Protein AF-A0A6I3GLB9-F1 (afdb_monomer_lite)

Foldseek 3Di:
DDDPDDPDPVVVVVVLVVLLVQWDWDDPPVQQWIWTDRFHQIWIWRDPPPPFAIEIEQCFFLSSVVVSLVVNVVVVGDQYEYEYPAFACRRCLNVVVSVVVVYQAAYDPCLVVLQVQDFDDDDDPVNCVVCVVVSVPTDDDPVSVVRSVVSCVAGTPDPSHHHDPVDVVSRHDPND

Structure (mmCIF, N/CA/C/O backbone):
data_AF-A0A6I3GLB9-F1
#
_entry.id   AF-A0A6I3GLB9-F1
#
loop_
_atom_site.group_PDB
_atom_site.id
_atom_site.type_symbol
_atom_site.label_atom_id
_atom_site.label_alt_id
_atom_site.label_comp_id
_atom_site.label_asym_id
_atom_site.label_entity_id
_atom_site.label_seq_id
_atom_site.pdbx_PDB_ins_code
_atom_site.Cartn_x
_atom_site.Cartn_y
_atom_site.Cartn_z
_atom_site.occupancy
_atom_site.B_iso_or_equiv
_atom_site.auth_seq_id
_atom_site.auth_comp_id
_atom_site.auth_asym_id
_atom_site.auth_atom_id
_atom_site.pdbx_PDB_model_num
ATOM 1 N N . MET A 1 1 ? 30.822 -12.182 32.027 1.00 39.22 1 MET A N 1
ATOM 2 C CA . MET A 1 1 ? 30.338 -10.789 32.148 1.00 39.22 1 MET A CA 1
ATOM 3 C C . MET A 1 1 ? 30.179 -10.230 30.737 1.00 39.22 1 MET A C 1
ATOM 5 O O . MET A 1 1 ? 31.156 -9.820 30.137 1.00 39.22 1 MET A O 1
ATOM 9 N N . CYS A 1 2 ? 28.988 -10.335 30.146 1.00 34.28 2 CYS A N 1
ATOM 10 C CA . CYS A 1 2 ? 28.715 -9.835 28.795 1.00 34.28 2 CYS A CA 1
ATOM 11 C C . CYS A 1 2 ? 27.351 -9.140 28.844 1.00 34.28 2 CYS A C 1
ATOM 13 O O . CYS A 1 2 ? 26.313 -9.798 28.861 1.00 34.28 2 CYS A O 1
ATOM 15 N N . ARG A 1 3 ? 27.353 -7.811 29.003 1.00 33.38 3 ARG A N 1
ATOM 16 C CA . ARG A 1 3 ? 26.130 -7.006 28.939 1.00 33.38 3 ARG A CA 1
ATOM 17 C C . ARG A 1 3 ? 25.761 -6.872 27.465 1.00 33.38 3 ARG A C 1
ATOM 19 O O . ARG A 1 3 ? 26.396 -6.105 26.751 1.00 33.38 3 ARG A O 1
ATOM 26 N N . LYS A 1 4 ? 24.752 -7.616 27.011 1.00 37.16 4 LYS A N 1
ATOM 27 C CA . LYS A 1 4 ? 24.057 -7.289 25.762 1.00 37.16 4 LYS A CA 1
ATOM 28 C C . LYS A 1 4 ? 23.282 -5.997 26.015 1.00 37.16 4 LYS A C 1
ATOM 30 O O . LYS A 1 4 ? 22.319 -5.995 26.776 1.00 37.16 4 LYS A O 1
ATOM 35 N N . THR A 1 5 ? 23.744 -4.892 25.448 1.00 38.03 5 THR A N 1
ATOM 36 C CA . THR A 1 5 ? 22.976 -3.647 25.389 1.00 38.03 5 THR A CA 1
ATOM 37 C C . THR A 1 5 ? 21.741 -3.894 24.527 1.00 38.03 5 THR A C 1
ATOM 39 O O . THR A 1 5 ? 21.873 -4.230 23.350 1.00 38.03 5 THR A O 1
ATOM 42 N N . ALA A 1 6 ? 20.553 -3.775 25.119 1.00 34.12 6 ALA A N 1
ATOM 43 C CA . ALA A 1 6 ? 19.302 -3.737 24.372 1.00 34.12 6 ALA A CA 1
ATOM 44 C C . ALA A 1 6 ? 19.335 -2.551 23.387 1.00 34.12 6 ALA A C 1
ATOM 46 O O . ALA A 1 6 ? 19.881 -1.500 23.741 1.00 34.12 6 ALA A O 1
ATOM 47 N N . PRO A 1 7 ? 18.798 -2.692 22.163 1.00 40.19 7 PRO A N 1
ATOM 48 C CA . PRO A 1 7 ? 18.674 -1.560 21.258 1.00 40.19 7 PRO A CA 1
ATOM 49 C C . PRO A 1 7 ? 17.783 -0.485 21.896 1.00 40.19 7 PRO A C 1
ATOM 51 O O . PRO A 1 7 ? 16.728 -0.777 22.457 1.00 40.19 7 PRO A O 1
ATOM 54 N N . ASP A 1 8 ? 18.255 0.757 21.844 1.00 38.00 8 ASP A N 1
ATOM 55 C CA . ASP A 1 8 ? 17.625 1.926 22.452 1.00 38.00 8 ASP A CA 1
ATOM 56 C C . ASP A 1 8 ? 16.285 2.245 21.766 1.00 38.00 8 ASP A C 1
ATOM 58 O O . ASP A 1 8 ? 16.244 2.798 20.662 1.00 38.00 8 ASP A O 1
ATOM 62 N N . ALA A 1 9 ? 15.183 1.887 22.433 1.00 40.44 9 ALA A N 1
ATOM 63 C CA 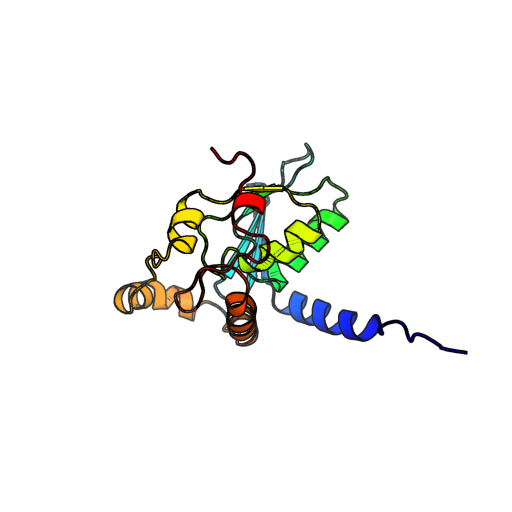. ALA A 1 9 ? 13.807 2.089 21.973 1.00 40.44 9 ALA A CA 1
ATOM 64 C C . ALA A 1 9 ? 13.492 3.558 21.613 1.00 40.44 9 ALA A C 1
ATOM 66 O O . ALA A 1 9 ? 12.621 3.829 20.789 1.00 40.44 9 ALA A O 1
ATOM 67 N N . LYS A 1 10 ? 14.249 4.526 22.150 1.00 34.16 10 LYS A N 1
ATOM 68 C CA . LYS A 1 10 ? 13.980 5.958 21.954 1.00 34.16 10 LYS A CA 1
ATOM 69 C C . LYS A 1 10 ? 14.372 6.491 20.573 1.00 34.16 10 LYS A C 1
ATOM 71 O O . LYS A 1 10 ? 13.811 7.494 20.133 1.00 34.16 10 LYS A O 1
ATOM 76 N N . ARG A 1 11 ? 15.303 5.838 19.860 1.00 36.16 11 ARG A N 1
ATOM 77 C CA . ARG A 1 11 ? 15.693 6.247 18.492 1.00 36.16 11 ARG A CA 1
ATOM 78 C C . ARG A 1 11 ? 14.672 5.793 17.440 1.00 36.16 11 ARG A C 1
ATOM 80 O O . ARG A 1 11 ? 14.516 6.471 16.428 1.00 36.16 11 ARG A O 1
ATOM 87 N N . GLY A 1 12 ? 13.950 4.700 17.706 1.00 36.69 12 GLY A N 1
ATOM 88 C CA . GLY A 1 12 ? 12.791 4.281 16.911 1.00 36.69 12 GLY A CA 1
ATOM 89 C C . GLY A 1 12 ? 11.619 5.249 17.072 1.00 36.69 12 GLY A C 1
ATOM 90 O O . GLY A 1 12 ? 10.994 5.617 16.079 1.00 36.69 12 GLY A O 1
ATOM 91 N N . ASP A 1 13 ? 11.410 5.747 18.298 1.00 44.66 13 ASP A N 1
ATOM 92 C CA . ASP A 1 13 ? 10.244 6.556 18.660 1.00 44.66 13 ASP A CA 1
ATOM 93 C C . ASP A 1 13 ? 10.097 7.897 17.942 1.00 44.66 13 ASP A C 1
ATOM 95 O O . ASP A 1 13 ? 8.991 8.329 17.620 1.00 44.66 13 ASP A O 1
ATOM 99 N N . HIS A 1 14 ? 11.210 8.573 17.670 1.00 34.25 14 HIS A N 1
ATOM 100 C CA . HIS A 1 14 ? 11.185 9.842 16.943 1.00 34.25 14 HIS A CA 1
ATOM 101 C C . HIS A 1 14 ? 11.058 9.649 15.429 1.00 34.25 14 HIS A C 1
ATOM 103 O O . HIS A 1 14 ? 10.377 10.430 14.763 1.00 34.25 14 HIS A O 1
ATOM 109 N N . ALA A 1 15 ? 11.685 8.604 14.881 1.00 42.66 15 ALA A N 1
ATOM 110 C CA . ALA A 1 15 ? 11.658 8.318 13.451 1.00 42.66 15 ALA A CA 1
ATOM 111 C C . ALA A 1 15 ? 10.263 7.873 12.986 1.00 42.66 15 ALA A C 1
ATOM 113 O O . ALA A 1 15 ? 9.805 8.347 11.949 1.00 42.66 15 ALA A O 1
ATOM 114 N N . TRP A 1 16 ? 9.555 7.044 13.769 1.00 46.09 16 TRP A N 1
ATOM 115 C CA . TRP A 1 16 ? 8.191 6.626 13.417 1.00 46.09 16 TRP A CA 1
ATOM 116 C C . TRP A 1 16 ? 7.170 7.747 13.607 1.00 46.09 16 TRP A C 1
ATOM 118 O O . TRP A 1 16 ? 6.292 7.900 12.765 1.00 46.09 16 TRP A O 1
ATOM 128 N N . LYS A 1 17 ? 7.317 8.599 14.635 1.00 41.28 17 LYS A N 1
ATOM 129 C CA . LYS A 1 17 ? 6.472 9.796 14.784 1.00 41.28 17 LYS A CA 1
ATOM 130 C C . LYS A 1 17 ? 6.670 10.763 13.623 1.00 41.28 17 LYS A C 1
ATOM 132 O O . LYS A 1 17 ? 5.691 11.239 13.071 1.00 41.28 17 LYS A O 1
ATOM 137 N N . THR A 1 18 ? 7.914 10.989 13.199 1.00 44.44 18 THR A N 1
ATOM 138 C CA . THR A 1 18 ? 8.230 11.836 12.035 1.00 44.44 18 THR A CA 1
ATOM 139 C C . THR A 1 18 ? 7.714 11.223 10.728 1.00 44.44 18 THR A C 1
ATOM 141 O O . THR A 1 18 ? 7.196 11.946 9.883 1.00 44.44 18 THR A O 1
ATOM 144 N N . ALA A 1 19 ? 7.786 9.896 10.568 1.00 48.66 19 ALA A N 1
ATOM 145 C CA . ALA A 1 19 ? 7.172 9.198 9.436 1.00 48.66 19 ALA A CA 1
ATOM 146 C C . ALA A 1 19 ? 5.640 9.361 9.437 1.00 48.66 19 ALA A C 1
ATOM 148 O O . ALA A 1 19 ? 5.062 9.670 8.395 1.00 48.66 19 ALA A O 1
ATOM 149 N N . MET A 1 20 ? 5.007 9.280 10.613 1.00 55.19 20 MET A N 1
ATOM 150 C CA . MET A 1 20 ? 3.580 9.558 10.805 1.00 55.19 20 MET A CA 1
ATOM 151 C C . MET A 1 20 ? 3.222 11.012 10.446 1.00 55.19 20 MET A C 1
ATOM 153 O O . MET A 1 20 ? 2.165 11.246 9.876 1.00 55.19 20 MET A O 1
ATOM 157 N N . MET A 1 21 ? 4.112 11.988 10.693 1.00 61.34 21 MET A N 1
ATOM 158 C CA . MET A 1 21 ? 3.872 13.405 10.352 1.00 61.34 21 MET A CA 1
ATOM 159 C C . MET A 1 21 ? 3.753 13.673 8.842 1.00 61.34 21 MET A C 1
ATOM 161 O O . MET A 1 21 ? 3.230 14.717 8.458 1.00 61.34 21 MET A O 1
ATOM 165 N N . SER A 1 22 ? 4.227 12.759 7.990 1.00 80.94 22 SER A N 1
ATOM 166 C CA . SER A 1 22 ? 4.116 12.869 6.525 1.00 80.94 22 SER A CA 1
ATOM 167 C C . SER A 1 22 ? 2.945 12.085 5.926 1.00 80.94 22 SER A C 1
ATOM 169 O O . SER A 1 22 ? 2.594 12.305 4.767 1.00 80.94 22 SER A O 1
ATOM 171 N N . VAL A 1 23 ? 2.330 11.187 6.702 1.00 89.50 23 VAL A N 1
ATOM 172 C CA . VAL A 1 23 ? 1.152 10.433 6.266 1.00 89.50 23 VAL A CA 1
ATOM 173 C C . VAL A 1 23 ? -0.083 11.300 6.481 1.00 89.50 23 VAL A C 1
ATOM 175 O O . VAL A 1 23 ? -0.432 11.666 7.602 1.00 89.50 23 VAL A O 1
ATOM 178 N N . ARG A 1 24 ? -0.769 11.625 5.389 1.00 91.50 24 ARG A N 1
ATOM 179 C CA . ARG A 1 24 ? -2.084 12.253 5.418 1.00 91.50 24 ARG A CA 1
ATOM 180 C C . ARG A 1 24 ? -3.127 11.174 5.676 1.00 91.50 24 ARG A C 1
ATOM 182 O O . ARG A 1 24 ? -3.284 10.257 4.876 1.00 91.50 24 ARG A O 1
ATOM 189 N N . VAL A 1 25 ? -3.873 11.339 6.759 1.00 93.62 25 VAL A N 1
ATOM 190 C CA . VAL A 1 25 ? -5.037 10.513 7.084 1.00 93.62 25 VAL A CA 1
ATOM 191 C C . VAL A 1 25 ? -6.288 11.239 6.597 1.00 93.62 25 VAL A C 1
ATOM 193 O O . VAL A 1 25 ? -6.472 12.419 6.889 1.00 93.62 25 VAL A O 1
ATOM 196 N N . THR A 1 26 ? -7.125 10.571 5.809 1.00 95.06 26 THR A N 1
ATOM 197 C CA . THR A 1 26 ? -8.436 11.080 5.380 1.00 95.06 26 THR A CA 1
ATOM 198 C C . THR A 1 26 ? -9.495 10.035 5.690 1.00 95.06 26 THR A C 1
ATOM 200 O O . THR A 1 26 ? -9.399 8.903 5.226 1.00 95.06 26 THR A O 1
ATOM 203 N N . GLU A 1 27 ? -10.494 10.402 6.483 1.00 95.12 27 GLU A N 1
ATOM 204 C CA . GLU A 1 27 ? -11.600 9.518 6.847 1.00 95.12 27 GLU A CA 1
ATOM 205 C C . GLU A 1 27 ? -12.784 9.747 5.906 1.00 95.12 27 GLU A C 1
ATOM 207 O O . GLU A 1 27 ? -13.255 10.872 5.752 1.00 95.12 27 GLU A O 1
ATOM 212 N N . LEU A 1 28 ? -13.250 8.668 5.283 1.00 95.00 28 LEU A N 1
ATOM 213 C CA . LEU A 1 28 ? -14.453 8.594 4.458 1.00 95.00 28 LEU A CA 1
ATOM 214 C C . LEU A 1 28 ? -15.480 7.757 5.225 1.00 95.00 28 LEU A C 1
ATOM 216 O O . LEU A 1 28 ? -15.712 6.578 4.933 1.00 95.00 28 LEU A O 1
ATOM 220 N N . ALA A 1 29 ? -16.011 8.343 6.298 1.00 90.25 29 ALA A N 1
ATOM 221 C CA . ALA A 1 29 ? -16.858 7.651 7.267 1.00 90.25 29 ALA A CA 1
ATOM 222 C C . ALA A 1 29 ? -18.131 7.072 6.627 1.00 90.25 29 ALA A C 1
ATOM 224 O O . ALA A 1 29 ? -18.590 6.005 7.022 1.00 90.25 29 ALA A O 1
ATOM 225 N N . GLU A 1 30 ? -18.662 7.734 5.600 1.00 92.50 30 GLU A N 1
ATOM 226 C CA . GLU A 1 30 ? -19.859 7.332 4.863 1.00 92.50 30 GLU A CA 1
ATOM 227 C C . GLU A 1 30 ? -19.720 5.990 4.130 1.00 92.50 30 GLU A C 1
ATOM 229 O O . GLU A 1 30 ? -20.722 5.319 3.888 1.00 92.50 30 GLU A O 1
ATOM 234 N N . VAL A 1 31 ? -18.490 5.592 3.799 1.00 92.19 31 VAL A N 1
ATOM 235 C CA . VAL A 1 31 ? -18.172 4.307 3.155 1.00 92.19 31 VAL A CA 1
ATOM 236 C C . VAL A 1 31 ? -17.288 3.415 4.027 1.00 92.19 31 VAL A C 1
ATOM 238 O O . VAL A 1 31 ? -16.856 2.360 3.573 1.00 92.19 31 VAL A O 1
ATOM 241 N N . GLY A 1 32 ? -17.008 3.818 5.271 1.00 92.44 32 GLY A N 1
ATOM 242 C CA . GLY A 1 32 ? -16.189 3.036 6.197 1.00 92.44 32 GLY A CA 1
ATOM 243 C C . GLY A 1 32 ? -14.741 2.857 5.734 1.00 92.44 32 GLY A C 1
ATOM 244 O O . GLY A 1 32 ? -14.174 1.783 5.916 1.00 92.44 32 GLY A O 1
ATOM 245 N N . VAL A 1 33 ? -14.125 3.882 5.133 1.00 95.38 33 VAL A N 1
ATOM 246 C CA . VAL A 1 33 ? -12.736 3.806 4.644 1.00 95.38 33 VAL A CA 1
ATOM 247 C C . VAL A 1 33 ? -11.873 4.898 5.262 1.00 95.38 33 VAL A C 1
ATOM 249 O O . VAL A 1 33 ? -12.234 6.070 5.253 1.00 95.38 33 VAL A O 1
ATOM 252 N N . THR A 1 34 ? -10.682 4.534 5.730 1.00 95.75 34 THR A N 1
ATOM 253 C CA . THR A 1 34 ? -9.605 5.483 6.023 1.00 95.75 34 THR A CA 1
ATOM 254 C C . THR A 1 34 ? -8.544 5.398 4.935 1.00 95.75 34 THR A C 1
ATOM 256 O O . THR A 1 34 ? -7.975 4.340 4.676 1.00 95.75 34 THR A O 1
ATOM 259 N N . VAL A 1 35 ? -8.255 6.532 4.304 1.00 96.12 35 VAL A N 1
ATOM 260 C CA . VAL A 1 35 ? -7.200 6.678 3.303 1.00 96.12 35 VAL A CA 1
ATOM 261 C C . VAL A 1 35 ? -5.939 7.192 3.992 1.00 96.12 35 VAL A C 1
ATOM 263 O O . VAL A 1 35 ? -5.950 8.245 4.632 1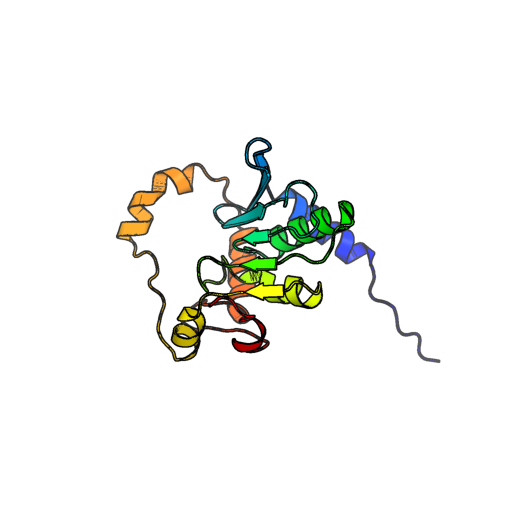.00 96.12 35 VAL A O 1
ATOM 266 N N . LEU A 1 36 ? -4.850 6.446 3.846 1.00 95.25 36 LEU A N 1
ATOM 267 C CA . LEU A 1 36 ? -3.517 6.768 4.338 1.00 95.25 36 LEU A CA 1
ATOM 268 C C . LEU A 1 36 ? -2.639 7.088 3.132 1.00 95.25 36 LEU A C 1
ATOM 270 O O . LEU A 1 36 ? -2.165 6.192 2.433 1.00 95.25 36 LEU A O 1
ATOM 274 N N . SER A 1 37 ? -2.443 8.376 2.877 1.00 92.06 37 SER A N 1
ATOM 275 C CA . SER A 1 37 ? -1.698 8.857 1.717 1.00 92.06 37 SER A CA 1
ATOM 276 C C . SER A 1 37 ? -0.347 9.411 2.129 1.00 92.06 37 SER A C 1
ATOM 278 O O . SER A 1 37 ? -0.238 10.166 3.095 1.00 92.06 37 SER A O 1
ATOM 280 N N . ARG A 1 38 ? 0.682 9.124 1.339 1.00 91.44 38 ARG A N 1
ATOM 281 C CA . ARG A 1 38 ? 1.949 9.850 1.395 1.00 91.44 38 ARG A CA 1
ATOM 282 C C . ARG A 1 38 ? 2.371 10.204 -0.024 1.00 91.44 38 ARG A C 1
ATOM 284 O O . ARG A 1 38 ? 2.703 9.331 -0.823 1.00 91.44 38 ARG A O 1
ATOM 291 N N . TRP A 1 39 ? 2.323 11.499 -0.332 1.00 90.44 39 TRP A N 1
ATOM 292 C CA . TRP A 1 39 ? 2.374 12.021 -1.700 1.00 90.44 39 TRP A CA 1
ATOM 293 C C . TRP A 1 39 ? 1.292 11.387 -2.596 1.00 90.44 39 TRP A C 1
ATOM 295 O O . TRP A 1 39 ? 0.114 11.577 -2.315 1.00 90.44 39 TRP A O 1
ATOM 30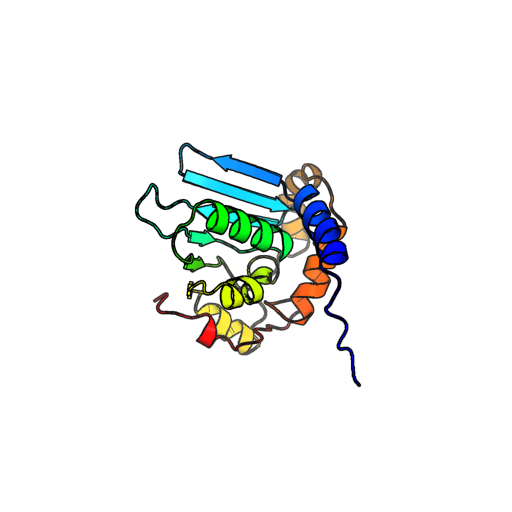5 N N . ILE A 1 40 ? 1.664 10.655 -3.652 1.00 89.44 40 ILE A N 1
ATOM 306 C CA . ILE A 1 40 ? 0.723 10.024 -4.601 1.00 89.44 40 ILE A CA 1
ATOM 307 C C . ILE A 1 40 ? 0.410 8.559 -4.266 1.00 89.44 40 ILE A C 1
ATOM 309 O O . ILE A 1 40 ? -0.361 7.925 -4.983 1.00 89.44 40 ILE A O 1
ATOM 313 N N . PHE A 1 41 ? 1.017 8.013 -3.210 1.00 91.44 41 PHE A N 1
ATOM 314 C CA . PHE A 1 41 ? 0.868 6.613 -2.825 1.00 91.44 41 PHE A CA 1
ATOM 315 C C . PHE A 1 41 ? -0.190 6.496 -1.744 1.00 91.44 41 PHE A C 1
ATOM 317 O O . PHE A 1 41 ? -0.097 7.152 -0.702 1.00 91.44 41 PHE A O 1
ATOM 324 N N . ASN A 1 42 ? -1.191 5.667 -2.009 1.00 94.12 42 ASN A N 1
ATOM 325 C CA . ASN A 1 42 ? -2.348 5.503 -1.147 1.00 94.12 42 ASN A CA 1
ATOM 326 C C . ASN A 1 42 ? -2.391 4.081 -0.605 1.00 94.12 42 ASN A C 1
ATOM 328 O O . ASN A 1 42 ? -2.187 3.129 -1.351 1.00 94.12 42 ASN A O 1
ATOM 332 N N . CYS A 1 43 ? -2.718 3.980 0.675 1.00 96.88 43 CYS A N 1
ATOM 333 C CA . CYS A 1 43 ? -3.111 2.760 1.355 1.00 96.88 43 CYS A CA 1
ATOM 334 C C . CYS A 1 43 ? -4.524 2.962 1.896 1.00 96.88 43 CYS A C 1
ATOM 336 O O . CYS A 1 43 ? -4.814 3.993 2.507 1.00 96.88 43 CYS A O 1
ATOM 338 N N . TYR A 1 44 ? -5.412 2.004 1.652 1.00 97.25 44 TYR A N 1
ATOM 339 C CA . TYR A 1 44 ? -6.802 2.090 2.087 1.00 97.25 44 TYR A CA 1
ATOM 340 C C . TYR A 1 44 ? -7.049 1.074 3.188 1.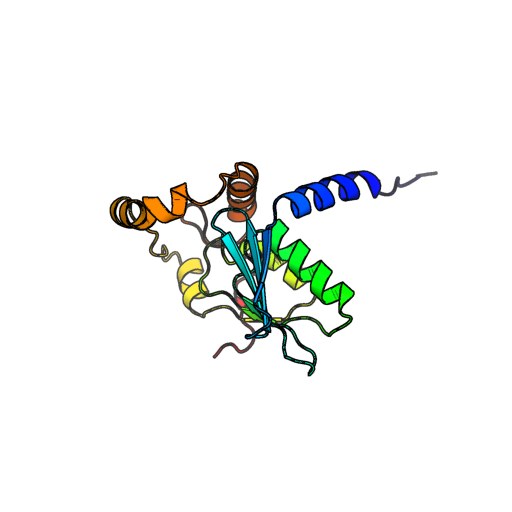00 97.25 44 TYR A C 1
ATOM 342 O O . TYR A 1 44 ? -6.891 -0.127 2.980 1.00 97.25 44 TYR A O 1
ATOM 350 N N . LEU A 1 45 ? -7.466 1.564 4.348 1.00 95.69 45 LEU A N 1
ATOM 351 C CA . LEU A 1 45 ? -7.977 0.754 5.438 1.00 95.69 45 LEU A CA 1
ATOM 352 C C . LEU A 1 45 ? -9.502 0.757 5.347 1.00 95.69 45 LEU A C 1
ATOM 354 O O . LEU A 1 45 ? -10.145 1.761 5.647 1.00 95.69 45 LEU A O 1
ATOM 358 N N . VAL A 1 46 ? -10.071 -0.355 4.895 1.00 95.12 46 VAL A N 1
ATOM 359 C CA . VAL A 1 46 ? -11.516 -0.572 4.851 1.00 95.12 46 VAL A CA 1
ATOM 360 C C . VAL A 1 46 ? -11.932 -1.221 6.164 1.00 95.12 46 VAL A C 1
ATOM 362 O O . VAL A 1 46 ? -11.473 -2.314 6.512 1.00 95.12 46 VAL A O 1
ATOM 365 N N . HIS A 1 47 ? -12.791 -0.524 6.895 1.00 90.81 47 HIS A N 1
ATOM 366 C CA . HIS A 1 47 ? -13.337 -0.978 8.164 1.00 90.81 47 HIS A CA 1
ATOM 367 C C . HIS A 1 47 ? -14.517 -1.910 7.888 1.00 90.81 47 HIS A C 1
ATOM 369 O O . HIS A 1 47 ? -15.384 -1.598 7.079 1.00 90.81 47 HIS A O 1
ATOM 375 N N . ASP A 1 48 ? -14.570 -3.054 8.563 1.00 80.19 48 ASP A N 1
ATOM 376 C CA . ASP A 1 48 ? -15.612 -4.076 8.359 1.00 80.19 48 ASP A CA 1
ATOM 377 C C . ASP A 1 48 ? -16.999 -3.705 8.925 1.00 80.19 48 ASP A C 1
ATOM 379 O O . ASP A 1 48 ? -17.925 -4.508 8.862 1.00 80.19 48 ASP A O 1
ATOM 383 N N . GLY A 1 49 ? -17.156 -2.505 9.490 1.00 66.75 49 GLY A N 1
ATOM 384 C CA . GLY A 1 49 ? -18.421 -2.038 10.060 1.00 66.75 49 GLY A CA 1
ATOM 385 C C . GLY A 1 49 ? -18.814 -2.660 11.410 1.00 66.75 49 GLY A C 1
ATOM 386 O O . GLY A 1 49 ? -19.869 -2.297 11.924 1.00 66.75 49 GLY A O 1
ATOM 387 N N . GLY A 1 50 ? -17.991 -3.527 12.014 1.00 62.72 50 GLY A N 1
ATOM 388 C CA . GLY A 1 50 ? -18.171 -4.053 13.375 1.00 62.72 50 GLY A CA 1
ATOM 389 C C . GLY A 1 50 ? -17.898 -5.553 13.566 1.00 62.72 50 GLY A C 1
ATOM 390 O O . GLY A 1 50 ? -17.782 -5.991 14.710 1.00 62.72 50 GLY A O 1
ATOM 391 N N . ASP A 1 51 ? -17.760 -6.331 12.488 1.00 58.59 51 ASP A N 1
ATOM 392 C CA . ASP A 1 51 ? -17.673 -7.803 12.520 1.00 58.59 51 ASP A CA 1
ATOM 393 C C . ASP A 1 51 ? -16.237 -8.356 12.595 1.00 58.59 51 ASP A C 1
ATOM 395 O O . ASP A 1 51 ? -16.020 -9.568 12.664 1.00 58.59 51 ASP A O 1
ATOM 399 N N . GLY A 1 52 ? -15.237 -7.476 12.654 1.00 66.75 52 GLY A N 1
ATOM 400 C CA . GLY A 1 52 ? -13.902 -7.829 13.115 1.00 66.75 52 GLY A CA 1
ATOM 401 C C . GLY A 1 52 ? -13.081 -8.600 12.090 1.00 66.75 52 GLY A C 1
ATOM 402 O O . GLY A 1 52 ? -12.670 -9.721 12.347 1.00 66.75 52 GLY A O 1
ATOM 403 N N . ARG A 1 53 ? -12.773 -7.989 10.950 1.00 87.06 53 ARG A N 1
ATOM 404 C CA . ARG A 1 53 ? -11.487 -8.078 10.254 1.00 87.06 53 ARG A CA 1
ATOM 405 C C . ARG A 1 53 ? -11.375 -6.964 9.206 1.00 87.06 53 ARG A C 1
ATOM 407 O O . ARG A 1 53 ? -11.946 -7.072 8.124 1.00 87.06 53 ARG A O 1
ATOM 414 N N . ALA A 1 54 ? -10.550 -5.955 9.476 1.00 92.56 54 ALA A N 1
ATOM 415 C CA . ALA A 1 54 ? -10.275 -4.901 8.502 1.00 92.56 54 ALA A CA 1
ATOM 416 C C . ALA A 1 54 ? -9.595 -5.442 7.228 1.00 92.56 54 ALA A C 1
ATOM 418 O O . ALA A 1 54 ? -8.835 -6.419 7.267 1.00 92.56 54 ALA A O 1
ATOM 419 N N . LEU A 1 55 ? -9.834 -4.765 6.104 1.00 94.38 55 LEU A N 1
ATOM 420 C CA . LEU A 1 55 ? -9.163 -5.017 4.832 1.00 94.38 55 LEU A CA 1
ATOM 421 C C . LEU A 1 55 ? -8.197 -3.869 4.535 1.00 94.38 55 LEU A C 1
ATOM 423 O O . LEU A 1 55 ? -8.592 -2.707 4.501 1.00 94.38 55 LEU A O 1
ATOM 427 N N . ILE A 1 56 ? -6.935 -4.199 4.282 1.00 96.31 56 ILE A N 1
ATOM 428 C CA . ILE A 1 56 ? -5.943 -3.255 3.768 1.00 96.31 56 ILE A CA 1
ATOM 429 C C . ILE A 1 56 ? -5.822 -3.465 2.263 1.00 96.31 56 ILE A C 1
ATOM 431 O O . ILE A 1 56 ? -5.506 -4.567 1.815 1.00 96.31 56 ILE A O 1
ATOM 435 N N . VAL A 1 57 ? -6.041 -2.409 1.489 1.00 97.00 57 VAL A N 1
ATOM 436 C CA . VAL A 1 57 ? -5.844 -2.394 0.037 1.00 97.00 57 VAL A CA 1
ATOM 437 C C . VAL A 1 57 ? -4.633 -1.536 -0.281 1.00 97.00 57 VAL A C 1
ATOM 439 O O . VAL A 1 57 ? -4.560 -0.393 0.172 1.00 97.00 57 VAL A O 1
ATOM 442 N N . ASP A 1 58 ? -3.723 -2.081 -1.087 1.00 96.81 58 ASP A N 1
ATOM 443 C CA . ASP A 1 58 ? -2.496 -1.412 -1.519 1.00 96.81 58 ASP A CA 1
ATOM 444 C C . ASP A 1 58 ? -1.702 -0.887 -0.320 1.00 96.81 58 ASP A C 1
ATOM 446 O O . ASP A 1 58 ? -1.636 0.320 -0.106 1.00 96.81 58 ASP A O 1
ATOM 450 N N . PRO A 1 59 ? -1.086 -1.769 0.492 1.00 94.69 59 PRO A N 1
ATOM 451 C CA . PRO A 1 59 ? -0.352 -1.369 1.697 1.00 94.69 59 PRO A CA 1
ATOM 452 C C . PRO A 1 59 ? 0.745 -0.315 1.470 1.00 94.69 59 PRO A C 1
ATOM 454 O O . PRO A 1 59 ? 1.272 0.260 2.425 1.00 94.69 59 PRO A O 1
ATOM 457 N N . GLY A 1 60 ? 1.050 0.027 0.223 1.00 85.06 60 GLY A N 1
ATOM 458 C CA . GLY A 1 60 ? 1.677 1.299 -0.058 1.00 85.06 60 GLY A CA 1
ATOM 459 C C . GLY A 1 60 ? 3.132 1.289 0.377 1.00 85.06 60 GLY A C 1
ATOM 460 O O . GLY A 1 60 ? 3.869 0.315 0.182 1.00 85.06 60 GLY A O 1
ATOM 461 N N . LEU A 1 61 ? 3.528 2.373 1.034 1.00 89.06 61 LEU A N 1
ATOM 462 C CA . LEU A 1 61 ? 4.833 2.505 1.663 1.00 89.06 61 LEU A CA 1
ATOM 463 C C . LEU A 1 61 ? 4.849 1.865 3.060 1.00 89.06 61 LEU A C 1
ATOM 465 O O . LEU A 1 61 ? 3.818 1.840 3.736 1.00 89.06 61 LEU A O 1
ATOM 469 N N . PRO A 1 62 ? 6.022 1.432 3.554 1.00 91.00 62 PRO A N 1
ATOM 470 C CA . PRO A 1 62 ? 6.191 1.040 4.954 1.00 91.00 62 PRO A CA 1
ATOM 471 C C . PRO A 1 62 ? 5.604 2.053 5.952 1.00 91.00 62 PRO A C 1
ATOM 473 O O . PRO A 1 62 ? 4.964 1.661 6.920 1.00 91.00 62 PRO A O 1
ATOM 476 N N . SER A 1 63 ? 5.730 3.358 5.699 1.00 91.94 63 SER A N 1
ATOM 477 C CA . SER A 1 63 ? 5.162 4.414 6.547 1.00 91.94 63 SER A CA 1
ATOM 478 C C . SER A 1 63 ? 3.629 4.437 6.566 1.00 91.94 63 SER A C 1
ATOM 480 O O . SER A 1 63 ? 3.044 4.533 7.644 1.00 91.94 63 SER A O 1
ATOM 482 N N . THR A 1 64 ? 2.962 4.300 5.415 1.00 93.88 64 THR A N 1
ATOM 483 C CA . THR A 1 64 ? 1.491 4.202 5.359 1.00 93.88 64 THR A CA 1
ATOM 484 C C . THR A 1 64 ? 0.999 2.880 5.949 1.00 93.88 64 THR A C 1
ATOM 486 O O . THR A 1 64 ? -0.006 2.859 6.654 1.00 93.88 64 THR A O 1
ATOM 489 N N . THR A 1 65 ? 1.736 1.785 5.741 1.00 94.50 65 THR A N 1
ATOM 490 C CA . THR A 1 65 ? 1.461 0.488 6.378 1.00 94.50 65 THR A CA 1
ATOM 491 C C . THR A 1 65 ? 1.586 0.552 7.897 1.00 94.50 65 THR A C 1
ATOM 493 O O . THR A 1 65 ? 0.707 0.063 8.600 1.00 94.50 65 THR A O 1
ATOM 496 N N . ALA A 1 66 ? 2.639 1.179 8.423 1.00 93.69 66 ALA A N 1
ATOM 497 C CA . ALA A 1 66 ? 2.832 1.326 9.861 1.00 93.69 66 ALA A CA 1
ATOM 498 C C . ALA A 1 66 ? 1.684 2.116 10.508 1.00 93.69 66 ALA A C 1
ATOM 500 O O . ALA A 1 66 ? 1.204 1.734 11.574 1.00 93.69 66 ALA A O 1
ATOM 501 N N . ALA A 1 67 ? 1.198 3.170 9.840 1.00 93.88 67 ALA A N 1
ATOM 502 C CA . ALA A 1 67 ? 0.017 3.907 10.283 1.00 93.88 67 ALA A CA 1
ATOM 503 C C . ALA A 1 67 ? -1.242 3.017 10.305 1.00 93.88 67 ALA A C 1
ATOM 505 O O . ALA A 1 67 ? -1.972 3.025 11.295 1.00 93.88 67 ALA A O 1
ATOM 506 N N . ALA A 1 68 ? -1.461 2.199 9.267 1.00 94.25 68 ALA A N 1
ATOM 507 C CA . ALA A 1 68 ? -2.585 1.260 9.213 1.00 94.25 68 ALA A CA 1
ATOM 508 C C . ALA A 1 68 ? -2.528 0.223 10.346 1.00 94.25 68 ALA A C 1
ATOM 510 O O . ALA A 1 68 ? -3.525 -0.006 11.027 1.00 94.25 68 ALA A O 1
ATOM 511 N N . ILE A 1 69 ? -1.351 -0.370 10.581 1.00 94.31 69 ILE A N 1
ATOM 512 C CA . ILE A 1 69 ? -1.126 -1.334 11.667 1.00 94.31 69 ILE A CA 1
ATOM 513 C C . ILE A 1 69 ? -1.446 -0.691 13.017 1.00 94.31 69 ILE A C 1
ATOM 515 O O . ILE A 1 69 ? -2.211 -1.265 13.787 1.00 94.31 69 ILE A O 1
ATOM 519 N N . ALA A 1 70 ? -0.937 0.517 13.276 1.00 93.00 70 ALA A N 1
ATOM 520 C CA . ALA A 1 70 ? -1.193 1.225 14.527 1.00 93.00 70 ALA A CA 1
ATOM 521 C C . ALA A 1 70 ? -2.693 1.494 14.755 1.00 93.00 70 ALA A C 1
ATOM 523 O O . ALA A 1 70 ? -3.180 1.346 15.875 1.00 93.00 70 ALA A O 1
ATOM 524 N N . MET A 1 71 ? -3.441 1.850 13.702 1.00 91.44 71 MET A N 1
ATOM 525 C CA . MET A 1 71 ? -4.896 2.036 13.785 1.00 91.44 71 MET A CA 1
ATOM 526 C C . MET A 1 71 ? -5.629 0.727 14.107 1.00 91.44 71 MET A C 1
ATOM 528 O O . MET A 1 71 ? -6.519 0.715 14.955 1.00 91.44 71 MET A O 1
ATOM 532 N N . ILE A 1 72 ? -5.233 -0.382 13.477 1.00 91.31 72 ILE A N 1
ATOM 533 C CA . ILE A 1 72 ? -5.828 -1.703 13.726 1.00 91.31 72 ILE A CA 1
ATOM 534 C C . ILE A 1 72 ? -5.527 -2.184 15.149 1.00 91.31 72 ILE A C 1
ATOM 536 O O . ILE A 1 72 ? -6.420 -2.685 15.831 1.00 91.31 72 ILE A O 1
ATOM 540 N N . GLU A 1 73 ? -4.287 -2.022 15.615 1.00 91.00 73 GLU A N 1
ATOM 541 C CA . GLU A 1 73 ? -3.902 -2.371 16.985 1.00 91.00 73 GLU A CA 1
ATOM 542 C C . GLU A 1 73 ? -4.694 -1.562 18.014 1.00 91.00 73 GLU A C 1
ATOM 544 O O . GLU A 1 73 ? -5.193 -2.133 18.984 1.00 91.00 73 GLU A O 1
ATOM 549 N N . ALA A 1 74 ? -4.868 -0.257 17.784 1.00 89.38 74 ALA A N 1
ATOM 550 C CA . ALA A 1 74 ? -5.657 0.606 18.658 1.00 89.38 74 ALA A CA 1
ATOM 551 C C . ALA A 1 74 ? -7.143 0.210 18.706 1.00 89.38 74 ALA A C 1
ATOM 553 O O . ALA A 1 74 ? -7.776 0.353 19.751 1.00 89.38 74 ALA A O 1
ATOM 554 N N . ALA A 1 75 ? -7.691 -0.311 17.604 1.00 87.38 75 ALA A N 1
ATOM 555 C CA . ALA A 1 75 ? -9.064 -0.805 17.545 1.00 87.38 75 ALA A CA 1
ATOM 556 C C . ALA A 1 75 ? -9.259 -2.160 18.257 1.00 87.38 75 ALA A C 1
ATOM 558 O O . ALA A 1 75 ? -10.388 -2.521 18.580 1.00 87.38 75 ALA A O 1
ATOM 559 N N . GLY A 1 76 ? -8.185 -2.921 18.510 1.00 87.06 76 GLY A N 1
ATOM 560 C CA . GLY A 1 76 ? -8.249 -4.204 19.223 1.00 87.06 76 GLY A CA 1
ATOM 561 C C . GLY A 1 76 ? -8.924 -5.343 18.445 1.00 87.06 76 GLY A C 1
ATOM 562 O O . GLY A 1 76 ? -9.298 -6.354 19.040 1.00 87.06 76 GLY A O 1
ATOM 563 N N . GLY A 1 77 ? -9.089 -5.186 17.128 1.00 84.25 77 GLY A N 1
ATOM 564 C CA . GLY A 1 77 ? -9.671 -6.193 16.241 1.00 84.25 77 GLY A CA 1
ATOM 565 C C . GLY A 1 77 ? -8.681 -7.296 15.838 1.00 84.25 77 GLY A C 1
ATOM 566 O O . GLY A 1 77 ? -7.490 -7.243 16.163 1.00 84.25 77 GLY A O 1
ATOM 567 N N . PRO A 1 78 ? -9.138 -8.326 15.111 1.00 90.25 78 PRO A N 1
ATOM 568 C CA . PRO A 1 78 ? -8.250 -9.372 14.620 1.00 90.25 78 PRO A CA 1
ATOM 569 C C . PRO A 1 78 ? -7.377 -8.887 13.462 1.00 90.25 78 PRO A C 1
ATOM 571 O O . PRO A 1 78 ? -7.573 -7.818 12.883 1.00 90.25 78 PRO A O 1
ATOM 574 N N . LYS A 1 79 ? -6.387 -9.717 13.118 1.00 92.12 79 LYS A N 1
ATOM 575 C CA . LYS A 1 79 ? -5.410 -9.411 12.070 1.00 92.12 79 LYS A CA 1
ATOM 576 C C . LYS A 1 79 ? -6.091 -9.219 10.713 1.00 92.12 79 LYS A C 1
ATOM 578 O O . LYS A 1 79 ? -6.943 -10.038 10.362 1.00 92.12 79 LYS A O 1
ATOM 583 N N . PRO A 1 80 ? -5.705 -8.183 9.950 1.00 93.69 80 PRO A N 1
ATOM 584 C CA . PRO A 1 80 ? -6.399 -7.813 8.729 1.00 93.69 80 PRO A CA 1
ATOM 585 C C . PRO A 1 80 ? -6.181 -8.835 7.613 1.00 93.69 80 PRO A C 1
ATOM 587 O O . PRO A 1 80 ? -5.250 -9.650 7.650 1.00 93.69 80 PRO A O 1
ATOM 590 N N . VAL A 1 81 ? -7.024 -8.741 6.588 1.00 93.31 81 VAL A N 1
ATOM 591 C CA . VAL A 1 81 ? -6.689 -9.248 5.252 1.00 93.31 81 VAL A CA 1
ATOM 592 C C . VAL A 1 81 ? -6.022 -8.124 4.470 1.00 93.31 81 VAL A C 1
ATOM 594 O O . VAL A 1 81 ? -6.385 -6.960 4.609 1.00 93.31 81 VAL A O 1
ATOM 597 N N . VAL A 1 82 ? -5.042 -8.465 3.648 1.00 94.81 82 VAL A N 1
ATOM 598 C CA . VAL A 1 82 ? -4.307 -7.531 2.802 1.00 94.81 82 VAL A CA 1
ATOM 599 C C . VAL A 1 82 ? -4.481 -7.953 1.358 1.00 94.81 82 VAL A C 1
ATOM 601 O O . VAL A 1 82 ? -4.226 -9.104 1.010 1.00 94.81 82 VAL A O 1
ATOM 604 N N . VAL A 1 83 ? -4.858 -7.005 0.515 1.00 95.00 83 VAL A N 1
ATOM 605 C CA . VAL A 1 83 ? -4.911 -7.160 -0.936 1.00 95.00 83 VAL A CA 1
ATOM 606 C C . VAL A 1 83 ? -4.103 -6.054 -1.594 1.00 95.00 83 VAL A C 1
ATOM 608 O O . VAL A 1 83 ? -3.867 -4.995 -1.013 1.00 95.00 83 VAL A O 1
ATOM 611 N N . ALA A 1 84 ? -3.684 -6.290 -2.830 1.00 93.88 84 ALA A N 1
ATOM 612 C CA . ALA A 1 84 ? -3.119 -5.246 -3.667 1.00 93.88 84 ALA A CA 1
ATOM 613 C C . ALA A 1 84 ? -3.734 -5.312 -5.060 1.00 93.88 84 ALA A C 1
ATOM 615 O O . ALA A 1 84 ? -3.993 -6.393 -5.591 1.00 93.88 84 ALA A O 1
ATOM 616 N N . THR A 1 85 ? -3.929 -4.153 -5.669 1.00 92.88 85 THR A N 1
ATOM 617 C CA . THR A 1 85 ? -4.401 -4.014 -7.043 1.00 92.88 85 THR A CA 1
ATOM 618 C C . THR A 1 85 ? -3.397 -4.620 -8.021 1.00 92.88 85 THR A C 1
ATOM 620 O O . THR A 1 85 ? -3.786 -5.263 -8.996 1.00 92.88 85 THR A O 1
ATOM 623 N N . HIS A 1 86 ? -2.097 -4.455 -7.756 1.00 91.25 86 HIS A N 1
ATOM 624 C CA . HIS A 1 86 ? -1.012 -5.051 -8.531 1.00 91.25 86 HIS A CA 1
ATOM 625 C C . HIS A 1 86 ? 0.323 -5.054 -7.766 1.00 91.25 86 HIS A C 1
ATOM 627 O O . HIS A 1 86 ? 0.438 -4.536 -6.663 1.00 91.25 86 HIS A O 1
ATOM 633 N N . GLY A 1 87 ? 1.347 -5.680 -8.356 1.00 90.62 87 GLY A N 1
ATOM 634 C CA . GLY A 1 87 ? 2.613 -5.998 -7.687 1.00 90.62 87 GLY A CA 1
ATOM 635 C C . GLY A 1 87 ? 3.708 -4.925 -7.709 1.00 90.62 87 GLY A C 1
ATOM 636 O O . GLY A 1 87 ? 4.852 -5.272 -7.417 1.00 90.62 87 GLY A O 1
ATOM 637 N N . HIS A 1 88 ? 3.434 -3.673 -8.088 1.00 92.38 88 HIS A N 1
ATOM 638 C CA . HIS A 1 88 ? 4.464 -2.626 -8.026 1.00 92.38 88 HIS A CA 1
ATOM 639 C C . HIS A 1 88 ? 4.793 -2.257 -6.576 1.00 92.38 88 HIS A C 1
ATOM 641 O O . HIS A 1 88 ? 3.951 -2.352 -5.684 1.00 92.38 88 HIS A O 1
ATOM 647 N N . VAL A 1 89 ? 6.042 -1.853 -6.341 1.00 92.69 89 VAL A N 1
ATOM 648 C CA . VAL A 1 89 ? 6.562 -1.524 -5.003 1.00 92.69 89 VAL A CA 1
ATOM 649 C C . VAL A 1 89 ? 5.698 -0.519 -4.238 1.00 92.69 89 VAL A C 1
ATOM 651 O O . VAL A 1 89 ? 5.559 -0.642 -3.028 1.00 92.69 89 VAL A O 1
ATOM 654 N N . ASP A 1 90 ? 5.098 0.448 -4.918 1.00 92.00 90 ASP A N 1
ATOM 655 C CA . ASP A 1 90 ? 4.241 1.470 -4.326 1.00 92.00 90 ASP A CA 1
ATOM 656 C C . ASP A 1 90 ? 2.863 0.960 -3.900 1.00 92.00 90 ASP A C 1
ATOM 658 O O . ASP A 1 90 ? 2.140 1.695 -3.246 1.00 92.00 90 ASP A O 1
ATOM 662 N N . HIS A 1 91 ? 2.528 -0.293 -4.214 1.00 94.31 91 HIS A N 1
ATOM 663 C CA . HIS A 1 91 ? 1.306 -0.964 -3.775 1.00 94.31 91 HIS A CA 1
ATOM 664 C C . HIS A 1 91 ? 1.597 -2.111 -2.806 1.00 94.31 91 HIS A C 1
ATOM 666 O O . HIS A 1 91 ? 0.805 -2.364 -1.908 1.00 94.31 91 HIS A O 1
ATOM 672 N N . VAL A 1 92 ? 2.736 -2.799 -2.948 1.00 93.62 92 VAL A N 1
ATOM 673 C CA . VAL A 1 92 ? 3.079 -3.976 -2.125 1.00 93.62 92 VAL A CA 1
ATOM 674 C C . VAL A 1 92 ? 4.239 -3.752 -1.154 1.00 93.62 92 VAL A C 1
ATOM 676 O O . VAL A 1 92 ? 4.684 -4.690 -0.494 1.00 93.62 92 VAL A O 1
ATOM 679 N N . GLY A 1 93 ? 4.765 -2.532 -1.056 1.00 93.19 93 GLY A N 1
ATOM 680 C CA . GLY A 1 93 ? 5.978 -2.229 -0.299 1.00 93.19 93 GLY A CA 1
ATOM 681 C C . GLY A 1 93 ? 5.902 -2.624 1.176 1.00 93.19 93 GLY A C 1
ATOM 682 O O . GLY A 1 93 ? 6.879 -3.142 1.716 1.00 93.19 93 GLY A O 1
ATOM 683 N N . GLY A 1 94 ? 4.732 -2.454 1.794 1.00 93.62 94 GLY A N 1
ATOM 684 C CA . GLY A 1 94 ? 4.473 -2.802 3.195 1.00 93.62 94 GLY A CA 1
ATOM 685 C C . GLY A 1 94 ? 4.159 -4.274 3.489 1.00 93.62 94 GLY A C 1
ATOM 686 O O . GLY A 1 94 ? 3.925 -4.630 4.643 1.00 93.62 94 GLY A O 1
ATOM 687 N N . LEU A 1 95 ? 4.158 -5.161 2.487 1.00 93.38 95 LEU A N 1
ATOM 688 C CA . LEU A 1 95 ? 3.839 -6.579 2.699 1.00 93.38 95 LEU A CA 1
ATOM 689 C C . LEU A 1 95 ? 4.703 -7.284 3.763 1.00 93.38 95 LEU A C 1
ATOM 691 O O . LEU A 1 95 ? 4.125 -8.013 4.572 1.00 93.38 95 LEU A O 1
ATOM 695 N N . PRO A 1 96 ? 6.041 -7.100 3.822 1.00 91.50 96 PRO A N 1
ATOM 696 C CA . PRO A 1 96 ? 6.868 -7.724 4.855 1.00 91.50 96 PRO A CA 1
ATOM 697 C C . PRO A 1 96 ? 6.406 -7.398 6.277 1.00 91.50 96 PRO A C 1
ATOM 699 O O . PRO A 1 96 ? 6.319 -8.301 7.110 1.00 91.50 96 PRO A O 1
ATOM 702 N N . ASP A 1 97 ? 6.051 -6.138 6.528 1.00 92.88 97 ASP A N 1
ATOM 703 C CA . ASP A 1 97 ? 5.619 -5.672 7.846 1.00 92.88 97 ASP A CA 1
ATOM 704 C C . ASP A 1 97 ? 4.248 -6.256 8.206 1.00 92.88 97 ASP A C 1
ATOM 706 O O . ASP A 1 97 ? 4.042 -6.724 9.324 1.00 92.88 97 ASP A O 1
ATOM 710 N N . LEU A 1 98 ? 3.329 -6.330 7.239 1.00 93.50 98 LEU A N 1
ATOM 711 C CA . LEU A 1 98 ? 2.004 -6.925 7.438 1.00 93.50 98 LEU A CA 1
ATOM 712 C C . LEU A 1 98 ? 2.052 -8.438 7.659 1.00 93.50 98 LEU A C 1
ATOM 714 O O . LEU A 1 98 ? 1.303 -8.967 8.480 1.00 93.50 98 LEU A O 1
ATOM 718 N N . HIS A 1 99 ? 2.960 -9.142 6.987 1.00 90.81 99 HIS A N 1
ATOM 719 C CA . HIS A 1 99 ? 3.186 -10.562 7.249 1.00 90.81 99 HIS A CA 1
ATOM 720 C C . HIS A 1 99 ? 3.736 -10.801 8.644 1.00 90.81 99 HIS A C 1
ATOM 722 O O . HIS A 1 99 ? 3.231 -11.659 9.363 1.00 90.81 99 HIS A O 1
ATOM 728 N N . ALA A 1 100 ? 4.735 -10.011 9.049 1.00 91.69 100 ALA A N 1
ATOM 729 C CA . ALA A 1 100 ? 5.277 -10.062 10.402 1.00 91.69 100 ALA A CA 1
ATOM 730 C C . ALA A 1 100 ? 4.210 -9.710 11.452 1.00 91.69 100 ALA A C 1
ATOM 732 O O . ALA A 1 100 ? 4.197 -10.285 12.539 1.00 91.69 100 ALA A O 1
ATOM 733 N N . PHE A 1 101 ? 3.273 -8.822 11.108 1.00 93.19 101 PHE A N 1
ATOM 734 C CA . PHE A 1 101 ? 2.117 -8.486 11.934 1.00 93.19 101 PHE A CA 1
ATOM 735 C C . PHE A 1 101 ? 1.085 -9.625 12.043 1.00 93.19 101 PHE A C 1
ATOM 737 O O . PHE A 1 101 ? 0.232 -9.587 12.935 1.00 93.19 101 PHE A O 1
ATOM 744 N N . GLY A 1 102 ? 1.165 -10.650 11.188 1.00 92.19 102 GLY A N 1
ATOM 745 C CA . GLY A 1 102 ? 0.250 -11.793 11.156 1.00 92.19 102 GLY A CA 1
ATOM 746 C C . GLY A 1 102 ? -0.975 -11.586 10.266 1.00 92.19 102 GLY A C 1
ATOM 747 O O . GLY A 1 102 ? -1.979 -12.273 10.449 1.00 92.19 102 GLY A O 1
ATOM 748 N N . ALA A 1 103 ? -0.927 -10.628 9.339 1.00 92.81 103 ALA A N 1
ATOM 749 C CA . ALA A 1 103 ? -1.993 -10.414 8.373 1.00 92.81 103 ALA A CA 1
ATOM 750 C C . ALA A 1 103 ? -2.048 -11.543 7.332 1.00 92.81 103 ALA A C 1
ATOM 752 O O . ALA A 1 103 ? -1.017 -12.067 6.898 1.00 92.81 103 ALA A O 1
ATOM 753 N N . GLN A 1 104 ? -3.258 -11.880 6.887 1.00 91.19 104 GLN A N 1
ATOM 754 C CA . GLN A 1 104 ? -3.443 -12.744 5.724 1.00 91.19 104 GLN A CA 1
ATOM 755 C C . GLN A 1 104 ? -3.254 -11.910 4.461 1.00 91.19 104 GLN A C 1
ATOM 757 O O . GLN A 1 104 ? -3.893 -10.873 4.322 1.00 91.19 104 GLN A O 1
ATOM 762 N N . VAL A 1 105 ? -2.417 -12.363 3.528 1.00 91.06 105 VAL A N 1
ATOM 763 C CA . VAL A 1 105 ? -2.165 -11.637 2.280 1.00 91.06 105 VAL A CA 1
ATOM 764 C C . VAL A 1 105 ? -2.712 -12.415 1.089 1.00 91.06 105 VAL A C 1
ATOM 766 O O . VAL A 1 105 ? -2.417 -13.599 0.925 1.00 91.06 105 VAL A O 1
ATOM 769 N N . CYS A 1 106 ? -3.490 -11.722 0.261 1.00 90.69 106 CYS A N 1
ATOM 770 C CA . CYS A 1 106 ? -4.112 -12.238 -0.949 1.00 90.69 106 CYS A CA 1
ATOM 771 C C . CYS A 1 106 ? -3.727 -11.332 -2.126 1.00 90.69 106 CYS A C 1
ATOM 773 O O . CYS A 1 106 ? -4.306 -10.262 -2.320 1.00 90.69 106 CYS A O 1
ATOM 775 N N . LEU A 1 107 ? -2.725 -11.735 -2.908 1.00 89.31 107 LEU A N 1
ATOM 776 C CA . LEU A 1 107 ? -2.294 -10.970 -4.078 1.00 89.31 107 LEU A CA 1
ATOM 777 C C . LEU A 1 107 ? -2.843 -11.526 -5.401 1.00 89.31 107 LEU A C 1
ATOM 779 O O . LEU A 1 107 ? -3.163 -12.711 -5.494 1.00 89.31 107 LEU A O 1
ATOM 783 N N . PRO A 1 108 ? -2.890 -10.711 -6.471 1.00 87.06 108 PRO A N 1
ATOM 784 C CA . PRO A 1 108 ? -3.284 -11.191 -7.788 1.00 87.06 108 PRO A CA 1
ATOM 785 C C . PRO A 1 108 ? -2.318 -12.253 -8.325 1.00 87.06 108 PRO A C 1
ATOM 787 O O . PRO A 1 108 ? -1.096 -12.069 -8.307 1.00 87.06 108 PRO A O 1
ATOM 790 N N . ARG A 1 109 ? -2.861 -13.312 -8.941 1.00 85.62 109 ARG A N 1
ATOM 791 C CA . ARG A 1 109 ? -2.082 -14.377 -9.603 1.00 85.62 109 ARG A CA 1
ATOM 792 C C . ARG A 1 109 ? -1.044 -13.852 -10.603 1.00 85.62 109 ARG A C 1
ATOM 794 O O . ARG A 1 109 ? 0.017 -14.455 -10.734 1.00 85.62 109 ARG A O 1
ATOM 801 N N . ARG A 1 110 ? -1.312 -12.706 -11.244 1.00 87.00 110 ARG A N 1
ATOM 802 C CA . ARG A 1 110 ? -0.407 -12.015 -12.186 1.00 87.00 110 ARG A CA 1
ATOM 803 C C . ARG A 1 110 ? 0.984 -11.718 -11.607 1.00 87.00 110 ARG A C 1
ATOM 805 O O . ARG A 1 110 ? 1.942 -11.578 -12.355 1.00 87.00 110 ARG A O 1
ATOM 812 N N . ILE A 1 111 ? 1.139 -11.667 -10.282 1.00 87.81 111 ILE A N 1
ATOM 813 C CA . ILE A 1 111 ? 2.463 -11.531 -9.656 1.00 87.81 111 ILE A CA 1
ATOM 814 C C . ILE A 1 111 ? 3.389 -12.706 -10.004 1.00 87.81 111 ILE A C 1
ATOM 816 O O . ILE A 1 111 ? 4.602 -12.512 -10.103 1.00 87.81 111 ILE A O 1
ATOM 820 N N . ARG A 1 112 ? 2.840 -13.905 -10.246 1.00 87.75 112 ARG A N 1
ATOM 821 C CA . ARG A 1 112 ? 3.621 -15.059 -10.715 1.00 87.75 112 ARG A CA 1
ATOM 822 C C . ARG A 1 112 ? 4.279 -14.786 -12.066 1.00 87.75 112 ARG A C 1
ATOM 824 O O . ARG A 1 112 ? 5.437 -15.145 -12.243 1.00 87.75 112 ARG A O 1
ATOM 831 N N . ASP A 1 113 ? 3.590 -14.086 -12.963 1.00 88.62 113 ASP A N 1
ATOM 832 C CA . ASP A 1 113 ? 4.130 -13.725 -14.276 1.00 88.62 113 ASP A CA 1
ATOM 833 C C . ASP A 1 113 ? 5.291 -12.727 -14.126 1.00 88.62 113 ASP A C 1
ATOM 835 O O . ASP A 1 113 ? 6.336 -12.872 -14.760 1.00 88.62 113 ASP A O 1
ATOM 839 N N . TYR A 1 114 ? 5.174 -11.770 -13.197 1.00 88.56 114 TYR A N 1
ATOM 840 C CA . TYR A 1 114 ? 6.259 -10.827 -12.894 1.00 88.56 114 TYR A CA 1
ATOM 841 C C . TYR A 1 114 ? 7.498 -11.520 -12.318 1.00 88.56 114 TYR A C 1
ATOM 843 O O . TYR A 1 114 ? 8.627 -11.170 -12.659 1.00 88.56 114 TYR A O 1
ATOM 851 N N . LEU A 1 115 ? 7.302 -12.529 -11.467 1.00 86.56 115 LEU A N 1
ATOM 852 C CA . LEU A 1 115 ? 8.391 -13.369 -10.961 1.00 86.56 115 LEU A CA 1
ATOM 853 C C . LEU A 1 115 ? 9.014 -14.252 -12.047 1.00 86.56 115 LEU A C 1
ATOM 855 O O . LEU A 1 115 ? 10.206 -14.542 -11.972 1.00 86.56 115 LEU A O 1
ATOM 859 N N . ALA A 1 116 ? 8.242 -14.633 -13.066 1.00 88.88 116 ALA A N 1
ATOM 860 C CA . ALA A 1 116 ? 8.734 -15.330 -14.252 1.00 88.88 116 ALA A CA 1
ATOM 861 C C . ALA A 1 116 ? 9.479 -14.407 -15.240 1.00 88.88 116 ALA A C 1
ATOM 863 O O . ALA A 1 116 ? 9.974 -14.876 -16.264 1.00 88.88 116 ALA A O 1
ATOM 864 N N . GLY A 1 117 ? 9.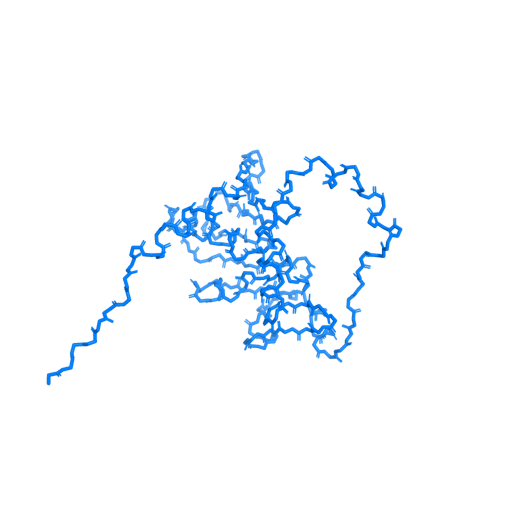593 -13.110 -14.932 1.00 86.88 117 GLY A N 1
ATOM 865 C CA . GLY A 1 117 ? 10.336 -12.130 -15.724 1.00 86.88 117 GLY A CA 1
ATOM 866 C C . GLY A 1 117 ? 9.469 -11.247 -16.621 1.00 86.88 117 GLY A C 1
ATOM 867 O O . GLY A 1 117 ? 10.018 -10.417 -17.347 1.00 86.88 117 GLY A O 1
ATOM 868 N N . GLU A 1 118 ? 8.136 -11.369 -16.573 1.00 88.25 118 GLU A N 1
ATOM 869 C CA . GLU A 1 118 ? 7.263 -10.413 -17.256 1.00 88.25 118 GLU A CA 1
ATOM 870 C C . GLU A 1 118 ? 7.466 -9.018 -16.655 1.00 88.25 118 GLU A C 1
ATOM 872 O O . GLU A 1 118 ? 7.389 -8.808 -15.443 1.00 88.25 118 GLU A O 1
ATOM 877 N N . THR A 1 119 ? 7.721 -8.036 -17.515 1.00 82.19 119 THR A N 1
ATOM 878 C CA . THR A 1 119 ? 7.812 -6.646 -17.076 1.00 82.19 119 THR A CA 1
ATOM 879 C C . THR A 1 119 ? 6.405 -6.054 -17.018 1.00 82.19 119 THR A C 1
ATOM 881 O O . THR A 1 119 ? 5.737 -5.998 -18.055 1.00 82.19 119 THR A O 1
ATOM 884 N N . PRO A 1 120 ? 5.931 -5.587 -15.850 1.00 80.25 120 PRO A N 1
ATOM 885 C CA . PRO A 1 120 ? 4.639 -4.932 -15.767 1.00 80.25 120 PRO A CA 1
ATOM 886 C C . PRO A 1 120 ? 4.606 -3.667 -16.621 1.00 80.25 120 PRO A C 1
ATOM 888 O O . PRO A 1 120 ? 5.600 -2.954 -16.781 1.00 80.25 120 PRO A O 1
ATOM 891 N N . ARG A 1 121 ? 3.420 -3.364 -17.150 1.00 78.19 121 ARG A N 1
ATOM 892 C CA . ARG A 1 121 ? 3.182 -2.110 -17.864 1.00 78.19 121 ARG A CA 1
ATOM 893 C C . ARG A 1 121 ? 3.301 -0.947 -16.879 1.00 78.19 121 ARG A C 1
ATOM 895 O O . ARG A 1 121 ? 2.467 -0.804 -15.990 1.00 78.19 121 ARG A O 1
ATOM 902 N N . GLY A 1 122 ? 4.324 -0.119 -17.059 1.00 72.44 122 GLY A N 1
ATOM 903 C CA . GLY A 1 122 ? 4.454 1.170 -16.384 1.00 72.44 122 GLY A CA 1
ATOM 904 C C . GLY A 1 122 ? 3.862 2.306 -17.224 1.00 72.44 122 GLY A C 1
ATOM 905 O O . GLY A 1 122 ? 3.771 2.180 -18.451 1.00 72.44 122 GLY A O 1
ATOM 906 N N . PRO A 1 123 ? 3.472 3.431 -16.604 1.00 71.25 123 PRO A N 1
ATOM 907 C CA . PRO A 1 123 ? 3.057 4.605 -17.354 1.00 71.25 123 PRO A CA 1
ATOM 908 C C . PRO A 1 123 ? 4.249 5.144 -18.155 1.00 71.25 123 PRO A C 1
ATOM 910 O O . PRO A 1 123 ? 5.280 5.520 -17.599 1.00 71.25 123 PRO A O 1
ATOM 913 N N . GLY A 1 124 ? 4.113 5.186 -19.481 1.00 80.88 124 GLY A N 1
ATOM 914 C CA . GLY A 1 124 ? 5.068 5.893 -20.331 1.00 80.88 124 GLY A CA 1
ATOM 915 C C . GLY A 1 124 ? 5.010 7.406 -20.091 1.00 80.88 124 GLY A C 1
ATOM 916 O O . GLY A 1 124 ? 4.038 7.920 -19.535 1.00 80.88 124 GLY A O 1
ATOM 917 N N . LEU A 1 125 ? 6.013 8.145 -20.578 1.00 85.38 125 LEU A N 1
ATOM 918 C CA . LEU A 1 125 ? 6.031 9.616 -20.502 1.00 85.38 125 LEU A CA 1
ATOM 919 C C . LEU A 1 125 ? 4.715 10.282 -20.964 1.00 85.38 125 LEU A C 1
ATOM 921 O O . LEU A 1 125 ? 4.272 11.214 -20.287 1.00 85.38 125 LEU A O 1
ATOM 925 N N . PRO A 1 126 ? 4.039 9.820 -22.041 1.00 87.50 126 PRO A N 1
ATOM 926 C CA . PRO A 1 126 ? 2.750 10.384 -22.441 1.00 87.50 126 PRO A CA 1
ATOM 927 C C . PRO A 1 126 ? 1.642 10.194 -21.397 1.00 87.50 126 PRO A C 1
ATOM 929 O O . PRO A 1 126 ? 0.834 11.097 -21.204 1.00 87.50 126 PRO A O 1
ATOM 932 N N . GLU A 1 127 ? 1.605 9.057 -20.698 1.00 86.12 127 GLU A N 1
ATOM 933 C CA . GLU A 1 127 ? 0.607 8.789 -19.653 1.00 86.12 127 GLU A CA 1
ATOM 934 C C . GLU A 1 127 ? 0.876 9.631 -18.402 1.00 86.12 127 GLU A C 1
ATOM 936 O O . GLU A 1 127 ? -0.045 10.232 -17.850 1.00 86.12 127 GLU A O 1
ATOM 941 N N . ILE A 1 128 ? 2.149 9.782 -18.016 1.00 85.81 128 ILE A N 1
ATOM 942 C CA . ILE A 1 128 ? 2.551 10.687 -16.926 1.00 85.81 128 ILE A CA 1
ATOM 943 C C . ILE A 1 128 ? 2.126 12.129 -17.241 1.00 85.81 128 ILE A C 1
ATOM 945 O O . ILE A 1 128 ? 1.629 12.846 -16.371 1.00 85.81 128 ILE A O 1
ATOM 949 N N . ALA A 1 129 ? 2.258 12.560 -18.499 1.00 88.88 129 ALA A N 1
ATOM 950 C CA . ALA A 1 129 ? 1.838 13.894 -18.913 1.00 88.88 129 ALA A CA 1
ATOM 951 C C . ALA A 1 129 ? 0.325 14.130 -18.739 1.00 88.88 129 ALA A C 1
ATOM 953 O O . ALA A 1 129 ? -0.067 15.263 -18.449 1.00 88.88 129 ALA A O 1
ATOM 954 N N . LYS A 1 130 ? -0.520 13.092 -18.857 1.00 89.56 130 LYS A N 1
ATOM 955 C CA . LYS A 1 130 ? -1.978 13.208 -18.655 1.00 89.56 130 LYS A CA 1
ATOM 956 C C . LYS A 1 130 ? -2.345 13.494 -17.200 1.00 89.56 130 LYS A C 1
ATOM 958 O O . LYS A 1 130 ? -3.269 14.259 -16.953 1.00 89.56 130 LYS A O 1
ATOM 963 N N . VAL A 1 131 ? -1.596 12.944 -16.244 1.00 87.00 131 VAL A N 1
ATOM 964 C CA . VAL A 1 131 ? -1.852 13.119 -14.800 1.00 87.00 131 VAL A CA 1
ATOM 965 C C . VAL A 1 131 ? -1.068 14.279 -14.176 1.00 87.00 131 VAL A C 1
ATOM 967 O O . VAL A 1 131 ? -1.116 14.499 -12.969 1.00 87.00 131 VAL A O 1
ATOM 970 N N . ARG A 1 132 ? -0.360 15.075 -14.986 1.00 86.69 132 ARG A N 1
ATOM 971 C CA . ARG A 1 132 ? 0.523 16.156 -14.515 1.00 86.69 132 ARG A CA 1
ATOM 972 C C . ARG A 1 132 ? -0.159 17.226 -13.655 1.00 86.69 132 ARG A C 1
ATOM 974 O O . ARG A 1 132 ? 0.546 17.937 -12.946 1.00 86.69 132 ARG A O 1
ATOM 981 N N . SER A 1 133 ? -1.468 17.445 -13.807 1.00 86.06 133 SER A N 1
ATOM 982 C CA . SER A 1 133 ? -2.220 18.404 -12.982 1.00 86.06 133 SER A CA 1
ATOM 983 C C . SER A 1 133 ? -2.401 17.849 -11.576 1.00 86.06 133 SER A C 1
ATOM 985 O O . SER A 1 133 ? -1.992 18.496 -10.621 1.00 86.06 133 SER A O 1
ATOM 987 N N . ILE A 1 134 ? -2.852 16.596 -11.476 1.00 84.69 134 ILE A N 1
ATOM 988 C CA . ILE A 1 134 ? -2.996 15.863 -10.213 1.00 84.69 134 ILE A CA 1
ATOM 989 C C . ILE A 1 134 ? -1.656 15.823 -9.473 1.00 84.69 134 ILE A C 1
ATOM 991 O O . ILE A 1 134 ? -1.593 16.158 -8.295 1.00 84.69 134 ILE A O 1
ATOM 995 N N . LEU A 1 135 ? -0.562 15.497 -10.175 1.00 83.94 135 LEU A N 1
ATOM 996 C CA . LEU A 1 135 ? 0.780 15.452 -9.579 1.00 83.94 135 LEU A CA 1
ATOM 997 C C . LEU A 1 135 ? 1.239 16.806 -9.014 1.00 83.94 135 LEU A C 1
ATOM 999 O O . LEU A 1 135 ? 1.962 16.828 -8.023 1.00 83.94 135 LEU A O 1
ATOM 1003 N N . ARG A 1 136 ? 0.839 17.926 -9.634 1.00 85.06 136 ARG A N 1
ATOM 1004 C CA . ARG A 1 136 ? 1.177 19.283 -9.165 1.00 85.06 136 ARG A CA 1
ATOM 1005 C C . ARG A 1 136 ? 0.370 19.716 -7.948 1.00 85.06 136 ARG A C 1
ATOM 1007 O O . ARG A 1 136 ? 0.831 20.575 -7.205 1.00 85.06 136 ARG A O 1
ATOM 1014 N N . GLU A 1 137 ? -0.818 19.154 -7.776 1.00 84.56 137 GLU A N 1
ATOM 1015 C CA . GLU A 1 137 ? -1.690 19.430 -6.634 1.00 84.56 137 GLU A CA 1
ATOM 1016 C C . GLU A 1 137 ? -1.291 18.620 -5.395 1.00 84.56 137 GLU A C 1
ATOM 1018 O O . GLU A 1 137 ? -1.678 18.973 -4.282 1.00 84.56 137 GLU A O 1
ATOM 1023 N N . GLN A 1 138 ? -0.488 17.562 -5.560 1.00 82.56 138 GLN A N 1
ATOM 1024 C CA . GLN A 1 138 ? 0.020 16.797 -4.428 1.00 82.56 138 GLN A CA 1
ATOM 1025 C C . GLN A 1 138 ? 1.228 17.490 -3.779 1.00 82.56 138 GLN A C 1
ATOM 1027 O O . GLN A 1 138 ? 2.168 17.877 -4.481 1.00 82.56 138 GLN A O 1
ATOM 1032 N N . PRO A 1 139 ? 1.264 17.603 -2.438 1.00 80.00 139 PRO A N 1
ATOM 1033 C CA . PRO A 1 139 ? 2.424 18.130 -1.737 1.00 80.00 139 PRO A CA 1
ATOM 1034 C C . PRO A 1 139 ? 3.610 17.195 -1.965 1.00 80.00 139 PRO A C 1
ATOM 1036 O O . PRO A 1 139 ? 3.560 16.010 -1.634 1.00 80.00 139 PRO A O 1
ATOM 1039 N N . TRP A 1 140 ? 4.670 17.726 -2.566 1.00 84.81 140 TRP A N 1
ATOM 1040 C CA . TRP A 1 140 ? 5.853 16.940 -2.882 1.00 84.81 140 TRP A CA 1
ATOM 1041 C C . TRP A 1 140 ? 6.530 16.416 -1.611 1.00 84.81 140 TRP A C 1
ATOM 1043 O O . TRP A 1 140 ? 6.785 17.181 -0.681 1.00 84.81 140 TRP A O 1
ATOM 1053 N N . ASP A 1 141 ? 6.889 15.132 -1.601 1.00 87.94 141 ASP A N 1
ATOM 1054 C CA . ASP A 1 141 ? 7.584 14.494 -0.481 1.00 87.94 141 ASP A CA 1
ATOM 1055 C C . ASP A 1 141 ? 8.768 13.658 -0.984 1.00 87.94 141 ASP A C 1
ATOM 1057 O O . ASP A 1 141 ? 8.616 12.518 -1.431 1.00 87.94 141 ASP A O 1
ATOM 1061 N N . PHE A 1 142 ? 9.978 14.208 -0.867 1.00 86.94 142 PHE A N 1
ATOM 1062 C CA . PHE A 1 142 ? 11.210 13.492 -1.213 1.00 86.94 142 PHE A CA 1
ATOM 1063 C C . PHE A 1 142 ? 11.430 12.235 -0.365 1.00 86.94 142 PHE A C 1
ATOM 1065 O O . PHE A 1 142 ? 11.992 11.260 -0.861 1.00 86.94 142 PHE A O 1
ATOM 1072 N N . GLY A 1 143 ? 10.989 12.233 0.894 1.00 88.56 143 GLY A N 1
ATOM 1073 C CA . GLY A 1 143 ? 11.108 11.078 1.775 1.00 88.56 143 GLY A CA 1
ATOM 1074 C C . GLY A 1 143 ? 10.339 9.873 1.236 1.00 88.56 143 GLY A C 1
ATOM 1075 O O . GLY A 1 143 ? 10.873 8.767 1.258 1.00 88.56 143 GLY A O 1
ATOM 1076 N N . SER A 1 144 ? 9.154 10.098 0.660 1.00 88.00 144 SER A N 1
ATOM 1077 C CA . SER A 1 144 ? 8.355 9.041 0.019 1.00 88.00 144 SER A CA 1
ATOM 1078 C C . SER A 1 144 ? 9.083 8.398 -1.172 1.00 88.00 144 SER A C 1
ATOM 1080 O O . SER A 1 144 ? 9.107 7.175 -1.311 1.00 88.00 144 SER A O 1
ATOM 1082 N N . VAL A 1 145 ? 9.777 9.204 -1.985 1.00 89.50 145 VAL A N 1
ATOM 1083 C CA . VAL A 1 145 ? 10.567 8.728 -3.133 1.00 89.50 145 VAL A CA 1
ATOM 1084 C C . VAL A 1 145 ? 11.749 7.875 -2.669 1.00 89.50 145 VAL A C 1
ATOM 1086 O O . VAL A 1 145 ? 11.996 6.800 -3.220 1.00 89.50 145 VAL A O 1
ATOM 1089 N N . PHE A 1 146 ? 12.476 8.323 -1.640 1.00 90.56 146 PHE A N 1
ATOM 1090 C CA . PHE A 1 146 ? 13.579 7.546 -1.067 1.00 90.56 146 PHE A CA 1
ATOM 1091 C C . PHE A 1 146 ? 13.101 6.238 -0.441 1.00 90.56 146 PHE A C 1
ATOM 1093 O O . PHE A 1 146 ? 13.775 5.213 -0.563 1.00 90.56 146 PHE A O 1
ATOM 1100 N N . GLU A 1 147 ? 11.944 6.266 0.213 1.00 90.69 147 GLU A N 1
ATOM 1101 C CA . GLU A 1 147 ? 11.328 5.092 0.809 1.00 90.69 147 GLU A CA 1
ATOM 1102 C C . GLU A 1 147 ? 10.952 4.058 -0.256 1.00 90.69 147 GLU A C 1
ATOM 1104 O O . GLU A 1 147 ? 11.364 2.906 -0.131 1.00 90.69 147 GLU A O 1
ATOM 1109 N N . ILE A 1 148 ? 10.308 4.462 -1.358 1.00 89.69 148 ILE A N 1
ATOM 1110 C CA . ILE A 1 148 ? 10.077 3.579 -2.515 1.00 89.69 148 ILE A CA 1
ATOM 1111 C C . ILE A 1 148 ? 11.377 3.009 -3.048 1.00 89.69 148 ILE A C 1
ATOM 1113 O O . ILE A 1 148 ? 11.494 1.799 -3.236 1.00 89.69 148 ILE A O 1
ATOM 1117 N N . ALA A 1 149 ? 12.362 3.869 -3.308 1.00 90.19 149 ALA A N 1
ATOM 1118 C CA . ALA A 1 149 ? 13.612 3.445 -3.920 1.00 90.19 149 ALA A CA 1
ATOM 1119 C C . ALA A 1 149 ? 14.358 2.430 -3.044 1.00 90.19 149 ALA A C 1
ATOM 1121 O O . ALA A 1 149 ? 15.017 1.528 -3.563 1.00 90.19 149 ALA A O 1
ATOM 1122 N N . ARG A 1 150 ? 14.262 2.562 -1.715 1.00 90.94 150 ARG A N 1
ATOM 1123 C CA . ARG A 1 150 ? 14.826 1.606 -0.760 1.00 90.94 150 ARG A CA 1
ATOM 1124 C C . ARG A 1 150 ? 14.022 0.308 -0.737 1.00 90.94 150 ARG A C 1
ATOM 1126 O O . ARG A 1 150 ? 14.628 -0.753 -0.868 1.00 90.94 150 ARG A O 1
ATOM 1133 N N . THR A 1 151 ? 12.700 0.399 -0.623 1.00 90.19 151 THR A N 1
ATOM 1134 C CA . THR A 1 151 ? 11.793 -0.753 -0.528 1.00 90.19 151 THR A CA 1
ATOM 1135 C C . THR A 1 151 ? 11.806 -1.599 -1.801 1.00 90.19 151 THR A C 1
ATOM 1137 O O . THR A 1 151 ? 11.878 -2.825 -1.741 1.00 90.19 151 THR A O 1
ATOM 1140 N N . GLY A 1 152 ? 11.871 -0.964 -2.972 1.00 89.19 152 GLY A N 1
ATOM 1141 C CA . GLY A 1 152 ? 11.892 -1.634 -4.278 1.00 89.19 152 GLY A CA 1
ATOM 1142 C C . GLY A 1 152 ? 13.139 -2.485 -4.527 1.00 89.19 152 GLY A C 1
ATOM 1143 O O . GLY A 1 152 ? 13.170 -3.298 -5.452 1.00 89.19 152 GLY A O 1
ATOM 1144 N N . ARG A 1 153 ? 14.172 -2.353 -3.681 1.00 88.81 153 ARG A N 1
ATOM 1145 C CA . ARG A 1 153 ? 15.348 -3.237 -3.703 1.00 88.81 153 ARG A CA 1
ATOM 1146 C C . ARG A 1 153 ? 15.047 -4.634 -3.179 1.00 88.81 153 ARG A C 1
ATOM 1148 O O . ARG A 1 153 ? 15.847 -5.529 -3.430 1.00 88.81 153 ARG A O 1
ATOM 1155 N N . HIS A 1 154 ? 13.943 -4.826 -2.459 1.00 89.25 154 HIS A N 1
ATOM 1156 C CA . HIS A 1 154 ? 13.616 -6.107 -1.835 1.00 89.25 154 HIS A CA 1
ATOM 1157 C C . HIS A 1 154 ? 12.143 -6.520 -1.936 1.00 89.25 154 HIS A C 1
ATOM 1159 O O . HIS A 1 154 ? 11.881 -7.712 -1.816 1.00 89.25 154 HIS A O 1
ATOM 1165 N N . THR A 1 155 ? 11.205 -5.604 -2.196 1.00 90.94 155 THR A N 1
ATOM 1166 C CA . THR A 1 155 ? 9.767 -5.912 -2.257 1.00 90.94 155 THR A CA 1
ATOM 1167 C C . THR A 1 155 ? 9.102 -5.305 -3.493 1.00 90.94 155 THR A C 1
ATOM 1169 O O . THR A 1 155 ? 9.343 -4.147 -3.834 1.00 90.94 155 THR A O 1
ATOM 1172 N N . GLY A 1 156 ? 8.218 -6.078 -4.121 1.00 90.56 156 GLY A N 1
ATOM 1173 C CA . GLY A 1 156 ? 7.452 -5.689 -5.295 1.00 90.56 156 GLY A CA 1
ATOM 1174 C C . GLY A 1 156 ? 8.278 -5.662 -6.570 1.00 90.56 156 GLY A C 1
ATOM 1175 O O . GLY A 1 156 ? 9.433 -6.092 -6.622 1.00 90.56 156 GLY A O 1
ATOM 1176 N N . VAL A 1 157 ? 7.655 -5.164 -7.631 1.00 88.75 157 VAL A N 1
ATOM 1177 C CA . VAL A 1 157 ? 8.339 -4.895 -8.887 1.00 88.75 157 VAL A CA 1
ATOM 1178 C C . VAL A 1 157 ? 8.896 -3.477 -8.854 1.00 88.75 157 VAL A C 1
ATOM 1180 O O . VAL A 1 157 ? 8.148 -2.503 -8.780 1.00 88.75 157 VAL A O 1
ATOM 1183 N N . GLY A 1 158 ? 10.225 -3.379 -8.907 1.00 79.62 158 GLY A N 1
ATOM 1184 C CA . GLY A 1 158 ? 10.969 -2.123 -8.907 1.00 79.62 158 GLY A CA 1
ATOM 1185 C C . GLY A 1 158 ? 12.244 -2.250 -9.738 1.00 79.62 158 GLY A C 1
ATOM 1186 O O . GLY A 1 158 ? 12.967 -3.246 -9.639 1.00 79.62 158 GLY A O 1
ATOM 1187 N N . GLY A 1 159 ? 12.504 -1.259 -10.598 1.00 72.00 159 GLY A N 1
ATOM 1188 C CA . GLY A 1 159 ? 13.662 -1.275 -11.501 1.00 72.00 159 GLY A CA 1
ATOM 1189 C C . GLY A 1 159 ? 13.672 -2.462 -12.475 1.00 72.00 159 GLY A C 1
ATOM 1190 O O . GLY A 1 159 ? 14.742 -2.955 -12.811 1.00 72.00 159 GLY A O 1
ATOM 1191 N N . GLY A 1 160 ? 12.493 -2.954 -12.877 1.00 72.56 160 GLY A N 1
ATOM 1192 C CA . GLY A 1 160 ? 12.344 -4.055 -13.839 1.00 72.56 160 GLY A CA 1
ATOM 1193 C C . GLY A 1 160 ? 12.526 -5.464 -13.267 1.00 72.56 160 GLY A C 1
ATOM 1194 O O . GLY A 1 160 ? 12.566 -6.423 -14.026 1.00 72.56 160 GLY A O 1
ATOM 1195 N N . THR A 1 161 ? 12.635 -5.626 -11.947 1.00 82.38 161 THR A N 1
ATOM 1196 C CA . THR A 1 161 ? 12.741 -6.953 -11.319 1.00 82.38 161 THR A CA 1
ATOM 1197 C C . THR A 1 161 ? 11.694 -7.106 -10.226 1.00 82.38 161 THR A C 1
ATOM 1199 O O . THR A 1 161 ? 11.548 -6.221 -9.380 1.00 82.38 161 THR A O 1
ATOM 1202 N N . ALA A 1 162 ? 10.997 -8.241 -10.228 1.00 88.00 162 ALA A N 1
ATOM 1203 C CA . ALA A 1 162 ? 10.084 -8.640 -9.166 1.00 88.00 162 ALA A CA 1
ATOM 1204 C C . ALA A 1 162 ? 10.856 -9.243 -7.987 1.00 88.00 162 ALA A C 1
ATOM 1206 O O . ALA A 1 162 ? 11.678 -10.141 -8.169 1.00 88.00 162 ALA A O 1
ATOM 1207 N N . ARG A 1 163 ? 10.591 -8.762 -6.769 1.00 90.75 163 ARG A N 1
ATOM 1208 C CA . ARG A 1 163 ? 11.189 -9.291 -5.537 1.00 90.75 163 ARG A CA 1
ATOM 1209 C C . ARG A 1 163 ? 10.110 -9.500 -4.487 1.00 90.75 163 ARG A C 1
ATOM 1211 O O . ARG A 1 163 ? 9.398 -8.571 -4.130 1.00 90.75 163 ARG A O 1
ATOM 1218 N N . PHE A 1 164 ? 9.999 -10.722 -3.987 1.00 87.75 164 PHE A N 1
ATOM 1219 C CA . PHE A 1 164 ? 9.090 -11.074 -2.901 1.00 87.75 164 PHE A CA 1
ATOM 1220 C C . PHE A 1 164 ? 9.900 -11.913 -1.912 1.00 87.75 164 PHE A C 1
ATOM 1222 O O . PHE A 1 164 ? 10.188 -13.068 -2.219 1.00 87.75 164 PHE A O 1
ATOM 1229 N N . PRO A 1 165 ? 10.337 -11.346 -0.773 1.00 80.44 165 PRO A N 1
ATOM 1230 C CA . PRO A 1 165 ? 11.398 -11.930 0.055 1.00 80.44 165 PRO A CA 1
ATOM 1231 C C . PRO A 1 165 ? 11.007 -13.269 0.693 1.00 80.44 165 PRO A C 1
ATOM 1233 O O . PRO A 1 165 ? 11.879 -14.081 0.977 1.00 80.44 165 PRO A O 1
ATOM 1236 N N . ASN A 1 166 ? 9.705 -13.527 0.830 1.00 78.12 166 ASN A N 1
ATOM 1237 C CA . ASN A 1 166 ? 9.169 -14.806 1.294 1.00 78.12 166 ASN A CA 1
ATOM 1238 C C . ASN A 1 166 ? 8.682 -15.697 0.134 1.00 78.12 166 ASN A C 1
ATOM 1240 O O . ASN A 1 166 ? 8.065 -16.711 0.379 1.00 78.12 166 ASN A O 1
ATOM 1244 N N . GLY A 1 167 ? 8.917 -15.343 -1.134 1.00 76.25 167 GLY A N 1
ATOM 1245 C CA . GLY A 1 167 ? 8.349 -16.040 -2.299 1.00 76.25 167 GLY A CA 1
ATOM 1246 C C . GLY A 1 167 ? 6.869 -15.710 -2.538 1.00 76.25 167 GLY A C 1
ATOM 1247 O O . GLY A 1 167 ? 6.154 -15.354 -1.609 1.00 76.25 167 GLY A O 1
ATOM 1248 N N . ALA A 1 168 ? 6.397 -15.788 -3.791 1.00 73.81 168 ALA A N 1
ATOM 1249 C CA . ALA A 1 168 ? 5.014 -15.418 -4.139 1.00 73.81 168 ALA A CA 1
ATOM 1250 C C . ALA A 1 168 ? 3.965 -16.230 -3.381 1.00 73.81 168 ALA A C 1
ATOM 1252 O O . ALA A 1 168 ? 2.971 -15.665 -2.945 1.00 73.81 168 ALA A O 1
ATOM 1253 N N . ASP A 1 169 ? 4.183 -17.531 -3.211 1.00 79.38 169 ASP A N 1
ATOM 1254 C CA . ASP A 1 169 ? 3.169 -18.419 -2.640 1.00 79.38 169 ASP A CA 1
ATOM 1255 C C . ASP A 1 169 ? 2.862 -18.109 -1.168 1.00 79.38 169 ASP A C 1
ATOM 1257 O O . ASP A 1 169 ? 1.750 -18.351 -0.714 1.00 79.38 169 ASP A O 1
ATOM 1261 N N . HIS A 1 170 ? 3.785 -17.465 -0.444 1.00 78.19 170 HIS A N 1
ATOM 1262 C CA . HIS A 1 170 ? 3.526 -16.961 0.911 1.00 78.19 170 HIS A CA 1
ATOM 1263 C C . HIS A 1 170 ? 2.527 -15.794 0.950 1.00 78.19 170 HIS A C 1
ATOM 1265 O O . HIS A 1 170 ? 1.988 -15.482 2.011 1.00 78.19 170 HIS A O 1
ATOM 1271 N N . TRP A 1 171 ? 2.289 -15.144 -0.190 1.00 80.12 171 TRP A N 1
ATOM 1272 C CA . TRP A 1 171 ? 1.411 -13.981 -0.339 1.00 80.12 171 TRP A CA 1
ATOM 1273 C C . TRP A 1 171 ? 0.131 -14.286 -1.123 1.00 80.12 171 TRP A C 1
ATOM 1275 O O . TRP A 1 171 ? -0.665 -13.389 -1.397 1.00 80.12 171 TRP A O 1
ATOM 1285 N N . LEU A 1 172 ? -0.039 -15.538 -1.542 1.00 72.94 172 LEU A N 1
ATOM 1286 C CA . LEU A 1 172 ? -1.156 -16.000 -2.353 1.00 72.94 172 LEU A CA 1
ATOM 1287 C C . LEU A 1 172 ? -2.010 -16.952 -1.509 1.00 72.94 172 LEU A C 1
ATOM 1289 O O . LEU A 1 172 ? -1.996 -18.162 -1.715 1.00 72.94 172 LEU A O 1
ATOM 1293 N N . ALA A 1 173 ? -2.743 -16.415 -0.531 1.00 65.06 173 ALA A N 1
ATOM 1294 C CA . ALA A 1 173 ? -3.748 -17.183 0.202 1.00 65.06 173 ALA A CA 1
ATOM 1295 C C . ALA A 1 173 ? -5.112 -17.086 -0.507 1.00 65.06 173 ALA A C 1
ATOM 1297 O O . ALA A 1 173 ? -5.713 -16.020 -0.497 1.00 65.06 173 ALA A O 1
ATOM 1298 N N . HIS A 1 174 ? -5.588 -18.184 -1.112 1.00 52.25 174 HIS A N 1
ATOM 1299 C CA . HIS A 1 174 ? -6.966 -18.399 -1.613 1.00 52.25 174 HIS A CA 1
ATOM 1300 C C . HIS A 1 174 ? -7.680 -17.173 -2.230 1.00 52.25 174 HIS A C 1
ATOM 1302 O O . HIS A 1 174 ? -8.845 -16.925 -1.935 1.00 52.25 174 HIS A O 1
ATOM 1308 N N . GLY A 1 175 ? -6.987 -16.387 -3.056 1.00 50.12 175 GLY A N 1
ATOM 1309 C CA . GLY A 1 175 ? -7.556 -15.226 -3.753 1.00 50.12 175 GLY A CA 1
ATOM 1310 C C . GLY A 1 175 ? -8.171 -15.565 -5.115 1.00 50.12 175 GLY A C 1
ATOM 1311 O O . GLY A 1 175 ? -8.223 -14.683 -5.972 1.00 50.12 175 GLY A O 1
ATOM 1312 N N . ASP A 1 176 ? -8.545 -16.832 -5.316 1.00 43.62 176 ASP A N 1
ATOM 1313 C CA . ASP A 1 176 ? -9.134 -17.375 -6.546 1.00 43.62 176 ASP A CA 1
ATOM 1314 C C . ASP A 1 176 ? -10.668 -17.389 -6.461 1.00 43.62 176 ASP A C 1
ATOM 1316 O O . ASP A 1 176 ? -11.194 -17.742 -5.378 1.00 43.62 176 ASP A O 1
#

Radius of gyration: 17.19 Å; chains: 1; bounding box: 50×38×55 Å

Sequence (176 aa):
MCRKTAPDAKRGDHAWKTAMMSVRVTELAEVGVTVLSRWIFNCYLVHDGGDGRALIVDPGLPSTTAAAIAMIEAAGGPKPVVVATHGHVDHVGGLPDLHAFGAQVCLPRRIRDYLAGETPRGPGLPEIAKVRSILREQPWDFGSVFEIARTGRHTGVGGGTARFPNGADHWLAHGD

pLDDT: mean 81.82, std 17.39, range [33.38, 97.25]

Secondary structure (DSSP, 8-state):
----PPP-HHHHHHHHHHHHHHPEEEEEGGGTEEEEEETTEEEEEE--TTSS--EEES--SHHHHHHHHHHHHHHT-PPPEEE-SS-BHHHHTTHHHHHHTT-EEE--TTHHHHHTTPPP-PPPHHHHHHTHHHHHHSPP-HHHHHHHHHH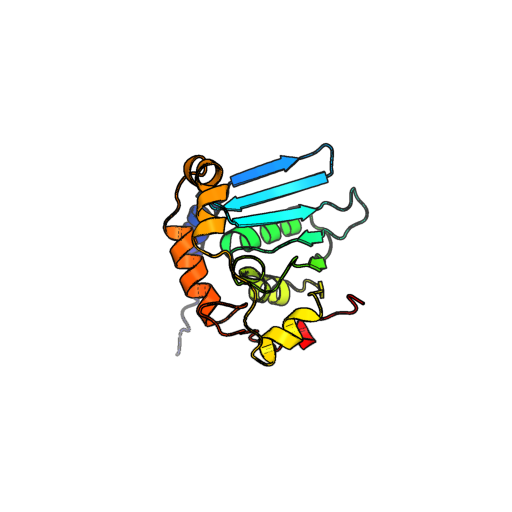TTTSEEETTEEE-TT-GGGGBSS--